Protein AF-J2EIV3-F1 (afdb_monomer_lite)

Secondary structure (DSSP, 8-state):
---PPPPPHHHHHHHHHHHHHHHHHHHHHH----HHHHHHHHHT-TTHHHHTT-HHHHHHHHHHHTSSS----TTHHHHHHHHHHHHHHHHHHHHH-SS--HHHHHHHGGGTS-TT-

Organism: Pseudomonas fluorescens (strain Q2-87) (NCBI:txid1038922)

Structure (mmCIF, N/CA/C/O backbone):
data_AF-J2EIV3-F1
#
_entry.id   AF-J2EIV3-F1
#
loop_
_atom_site.group_PDB
_atom_site.id
_atom_site.type_symbol
_atom_site.label_atom_id
_atom_site.label_alt_id
_atom_site.label_comp_id
_atom_site.label_asym_id
_atom_site.label_entity_id
_atom_site.label_seq_id
_atom_site.pdbx_PDB_ins_code
_atom_site.Cartn_x
_atom_site.Cartn_y
_atom_site.Cartn_z
_atom_site.occupancy
_atom_site.B_iso_or_equiv
_atom_site.auth_seq_id
_atom_site.auth_comp_id
_atom_site.auth_asym_id
_atom_site.auth_atom_id
_atom_site.pdbx_PDB_model_num
ATOM 1 N N . MET A 1 1 ? -19.004 -16.968 25.290 1.00 44.00 1 MET A N 1
ATOM 2 C CA . MET A 1 1 ? -18.870 -15.501 25.156 1.00 44.00 1 MET A CA 1
ATOM 3 C C . MET A 1 1 ? -17.462 -15.223 24.639 1.00 44.00 1 MET A C 1
ATOM 5 O O . MET A 1 1 ? -16.513 -15.430 25.382 1.00 44.00 1 MET A O 1
ATOM 9 N N . ARG A 1 2 ? -17.286 -14.921 23.344 1.00 55.34 2 ARG A N 1
ATOM 10 C CA . ARG A 1 2 ? -15.957 -14.603 22.788 1.00 55.34 2 ARG A CA 1
ATOM 11 C C . ARG A 1 2 ? -15.675 -13.138 23.125 1.00 55.34 2 ARG A C 1
ATOM 13 O O . ARG A 1 2 ? -16.365 -12.269 22.612 1.00 55.34 2 ARG A O 1
ATOM 20 N N . ILE A 1 3 ? -14.738 -12.882 24.037 1.00 57.66 3 ILE A N 1
ATOM 21 C CA . ILE A 1 3 ? -14.273 -11.524 24.340 1.00 57.66 3 ILE A CA 1
ATOM 22 C C . ILE A 1 3 ? -13.251 -11.176 23.264 1.00 57.66 3 ILE A C 1
ATOM 24 O O . ILE A 1 3 ? -12.071 -11.499 23.363 1.00 57.66 3 ILE A O 1
ATOM 28 N N . THR A 1 4 ? -13.731 -10.611 22.173 1.00 75.06 4 THR A N 1
ATOM 29 C CA . THR A 1 4 ? -12.900 -10.087 21.098 1.00 75.06 4 THR A CA 1
ATOM 30 C C . THR A 1 4 ? -12.469 -8.670 21.467 1.00 75.06 4 THR A C 1
ATOM 32 O O . THR A 1 4 ? -13.280 -7.820 21.835 1.00 75.06 4 THR A O 1
ATOM 35 N N . LYS A 1 5 ? -11.153 -8.424 21.451 1.00 87.50 5 LYS A N 1
ATOM 36 C CA . LYS A 1 5 ? -10.587 -7.100 21.731 1.00 87.50 5 LYS A CA 1
ATOM 37 C C . LYS A 1 5 ? -10.976 -6.142 20.602 1.00 87.50 5 LYS A C 1
ATOM 39 O O . LYS A 1 5 ? -10.693 -6.424 19.439 1.00 87.50 5 LYS A O 1
ATOM 44 N N . VAL A 1 6 ? -11.567 -5.005 20.964 1.00 92.69 6 VAL A N 1
ATOM 45 C CA . VAL A 1 6 ? -11.787 -3.885 20.039 1.00 92.69 6 VAL A CA 1
ATOM 46 C C . VAL A 1 6 ? -10.450 -3.193 19.786 1.00 92.69 6 VAL A C 1
ATOM 48 O O . VAL A 1 6 ? -9.740 -2.846 20.732 1.00 92.69 6 VAL A O 1
ATOM 51 N N . LEU A 1 7 ? -10.104 -3.026 18.514 1.00 93.88 7 LEU A N 1
ATOM 52 C CA . LEU A 1 7 ? -8.877 -2.383 18.063 1.00 93.88 7 LEU A CA 1
ATOM 53 C C . LEU A 1 7 ? -9.055 -0.863 18.000 1.00 93.88 7 LEU A C 1
ATOM 55 O O . LEU A 1 7 ? -10.102 -0.346 17.614 1.00 93.88 7 LEU A O 1
ATOM 59 N N . SER A 1 8 ? -8.003 -0.136 18.350 1.00 95.50 8 SER A N 1
ATOM 60 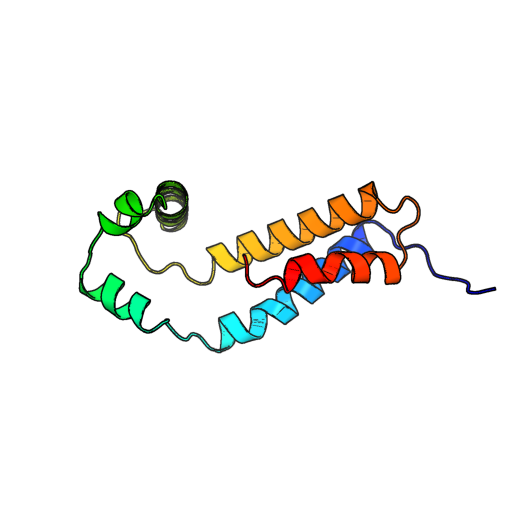C CA . SER A 1 8 ? -7.888 1.300 18.102 1.00 95.50 8 SER A CA 1
ATOM 6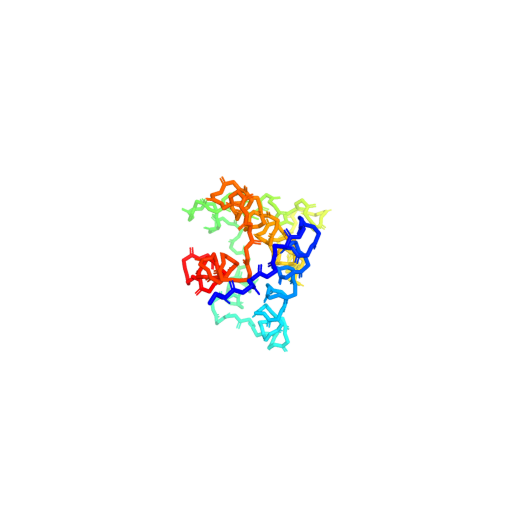1 C C . SER A 1 8 ? -7.536 1.587 16.640 1.00 95.50 8 SER A C 1
ATOM 63 O O . SER A 1 8 ? -6.971 0.746 15.943 1.00 95.50 8 SER A O 1
ATOM 65 N N . GLU A 1 9 ? -7.789 2.814 16.176 1.00 95.62 9 GLU A N 1
ATOM 66 C CA . GLU A 1 9 ? -7.411 3.257 14.824 1.00 95.62 9 GLU A CA 1
ATOM 67 C C . GLU A 1 9 ? -5.920 3.037 14.524 1.00 95.62 9 GLU A C 1
ATOM 69 O O . GLU A 1 9 ? -5.569 2.570 13.442 1.00 95.62 9 GLU A O 1
ATOM 74 N N . LYS A 1 10 ? -5.043 3.292 15.505 1.00 96.56 10 LYS A N 1
ATOM 75 C CA . LYS A 1 10 ? -3.596 3.077 15.363 1.00 96.56 10 LYS A CA 1
ATOM 76 C C . LYS A 1 10 ? -3.248 1.600 15.186 1.00 96.56 10 LYS A C 1
ATOM 78 O O . LYS A 1 10 ? -2.379 1.282 14.383 1.00 96.56 10 LYS A O 1
ATOM 83 N N . GLU A 1 11 ? -3.920 0.704 15.910 1.00 96.50 11 GLU A N 1
ATOM 84 C CA . GLU A 1 11 ? -3.712 -0.744 15.780 1.00 96.50 11 GLU A CA 1
ATOM 85 C C . GLU A 1 11 ? -4.202 -1.259 14.422 1.00 96.50 11 GLU A C 1
ATOM 87 O O . GLU A 1 11 ? -3.525 -2.076 13.803 1.00 96.50 11 GLU A O 1
ATOM 92 N N . VAL A 1 12 ? -5.332 -0.746 13.923 1.00 97.00 12 VAL A N 1
ATOM 93 C CA . VAL A 1 12 ? -5.847 -1.086 12.586 1.00 97.00 12 VAL A CA 1
ATOM 94 C C . VAL A 1 12 ? -4.899 -0.584 11.491 1.00 97.00 12 VAL A C 1
ATOM 96 O O . VAL A 1 12 ? -4.588 -1.325 10.560 1.00 97.00 12 VAL A O 1
ATOM 99 N N . LEU A 1 13 ? -4.401 0.653 11.602 1.00 97.62 13 LEU A N 1
ATOM 100 C CA . LEU A 1 13 ? -3.419 1.205 10.665 1.00 97.62 13 LEU A CA 1
ATOM 101 C C . LEU A 1 13 ? -2.114 0.411 10.672 1.00 97.62 13 LEU A C 1
ATOM 103 O O . LEU A 1 13 ? -1.607 0.056 9.609 1.00 97.62 13 LEU A O 1
ATOM 107 N N . LEU A 1 14 ? -1.587 0.099 11.857 1.00 97.62 14 LEU A N 1
ATOM 108 C CA . LEU A 1 14 ? -0.376 -0.702 12.001 1.00 97.62 14 LEU A CA 1
ATOM 109 C C . LEU A 1 14 ? -0.552 -2.094 11.385 1.00 97.62 14 LEU A C 1
ATOM 111 O O . LEU A 1 14 ? 0.324 -2.541 10.649 1.00 97.62 14 LEU A O 1
ATOM 115 N N . PHE A 1 15 ? -1.691 -2.747 11.634 1.00 96.62 15 PHE A N 1
ATOM 116 C CA . PHE A 1 15 ? -2.011 -4.049 11.055 1.00 96.62 15 PHE A CA 1
ATOM 117 C C . PHE A 1 15 ? -1.957 -4.016 9.525 1.00 96.62 15 PHE A C 1
ATOM 119 O O . PHE A 1 15 ? -1.219 -4.798 8.928 1.00 96.62 15 PHE A O 1
ATOM 126 N N . PHE A 1 16 ? -2.693 -3.098 8.889 1.00 97.19 16 PHE A N 1
ATOM 127 C CA . PHE A 1 16 ? -2.714 -3.015 7.427 1.00 97.19 16 PHE A CA 1
ATOM 128 C C . PHE A 1 16 ? -1.377 -2.573 6.850 1.00 97.19 16 PHE A C 1
ATOM 130 O O . PHE A 1 16 ? -0.993 -3.061 5.797 1.00 97.19 16 PHE A O 1
ATOM 137 N N . THR A 1 17 ? -0.639 -1.707 7.542 1.00 97.06 17 THR A N 1
ATOM 138 C CA . THR A 1 17 ? 0.703 -1.307 7.109 1.00 97.06 17 THR A CA 1
ATOM 139 C C . THR A 1 17 ? 1.614 -2.532 7.071 1.00 97.06 17 THR A C 1
ATOM 141 O O . THR A 1 17 ? 2.161 -2.853 6.022 1.00 97.06 17 THR A O 1
ATOM 144 N N . ILE A 1 18 ? 1.714 -3.280 8.173 1.00 97.31 18 ILE A N 1
ATOM 145 C CA . ILE A 1 18 ? 2.547 -4.488 8.243 1.00 97.31 18 ILE A CA 1
ATOM 146 C C . ILE A 1 18 ? 2.106 -5.520 7.199 1.00 97.31 18 ILE A C 1
ATOM 148 O O . ILE A 1 18 ? 2.950 -6.040 6.474 1.00 97.31 18 ILE A O 1
ATOM 152 N N . ALA A 1 19 ? 0.803 -5.791 7.083 1.00 95.94 19 ALA A N 1
ATOM 153 C CA . ALA A 1 19 ? 0.281 -6.751 6.113 1.00 95.94 19 ALA A CA 1
ATOM 154 C C . ALA A 1 19 ? 0.620 -6.356 4.665 1.00 95.94 19 ALA A C 1
ATOM 156 O O . ALA A 1 19 ? 1.112 -7.189 3.906 1.00 95.94 19 ALA A O 1
ATOM 157 N N . SER A 1 20 ? 0.425 -5.086 4.299 1.00 95.62 20 SER A N 1
ATOM 158 C CA . SER A 1 20 ? 0.733 -4.582 2.960 1.00 95.62 20 SER A CA 1
ATOM 159 C C . SER A 1 20 ? 2.228 -4.636 2.646 1.00 95.62 20 SER A C 1
ATOM 161 O O . SER A 1 20 ? 2.610 -5.065 1.562 1.00 95.62 20 SER A O 1
ATOM 163 N N . PHE A 1 21 ? 3.093 -4.273 3.596 1.00 94.88 21 PHE A N 1
ATOM 164 C CA . PHE A 1 21 ? 4.542 -4.357 3.398 1.00 94.88 21 PHE A CA 1
ATOM 165 C C . PHE A 1 21 ? 5.039 -5.803 3.309 1.00 94.88 21 PHE A C 1
ATOM 167 O O . PHE A 1 21 ? 5.904 -6.087 2.486 1.00 94.88 21 PHE A O 1
ATOM 174 N N . LEU A 1 22 ? 4.475 -6.727 4.093 1.00 95.62 22 LEU A N 1
ATOM 175 C CA . LEU A 1 22 ? 4.778 -8.156 3.971 1.00 95.62 22 LEU A CA 1
ATOM 176 C C . LEU A 1 22 ? 4.359 -8.715 2.607 1.00 95.62 22 LEU A C 1
ATOM 178 O O . LEU A 1 22 ? 5.088 -9.518 2.032 1.00 95.62 22 LEU A O 1
ATOM 182 N N . TYR A 1 23 ? 3.212 -8.277 2.085 1.00 92.81 23 TYR A N 1
ATOM 183 C CA . TYR A 1 23 ? 2.725 -8.682 0.766 1.00 92.81 23 TYR A CA 1
ATOM 184 C C . TYR A 1 23 ? 3.612 -8.162 -0.371 1.00 92.81 23 TYR A C 1
ATOM 186 O O . TYR A 1 23 ? 3.907 -8.888 -1.316 1.00 92.81 23 TYR A O 1
ATOM 194 N N . VAL A 1 24 ? 4.069 -6.915 -0.265 1.00 92.62 24 VAL A N 1
ATOM 195 C CA . VAL A 1 24 ? 4.863 -6.252 -1.307 1.00 92.62 24 VAL A CA 1
ATOM 196 C C . VAL A 1 24 ? 6.359 -6.590 -1.222 1.00 92.62 24 VAL A C 1
ATOM 198 O O . VAL A 1 24 ? 7.061 -6.538 -2.231 1.00 92.62 24 VAL A O 1
ATOM 201 N N . TYR A 1 25 ? 6.858 -7.000 -0.055 1.00 94.12 25 TYR A N 1
ATOM 202 C CA . TYR A 1 25 ? 8.251 -7.403 0.148 1.00 94.12 25 TYR A CA 1
ATOM 203 C C . TYR A 1 25 ? 8.798 -8.386 -0.906 1.00 94.12 25 TYR A C 1
ATOM 205 O O . TYR A 1 25 ? 9.844 -8.076 -1.475 1.00 94.12 25 TYR A O 1
ATOM 213 N N . PRO A 1 26 ? 8.143 -9.524 -1.228 1.00 91.69 26 PRO A N 1
ATOM 214 C CA . PRO A 1 26 ? 8.655 -10.440 -2.248 1.00 91.69 26 PRO A CA 1
ATOM 215 C C . PRO A 1 26 ? 8.735 -9.805 -3.642 1.00 91.69 26 PRO A C 1
ATOM 217 O O . PRO A 1 26 ? 9.635 -10.152 -4.398 1.00 91.69 26 PRO A O 1
ATOM 220 N N . ILE A 1 27 ? 7.848 -8.859 -3.971 1.00 88.25 27 ILE A N 1
ATOM 221 C CA . ILE A 1 27 ? 7.862 -8.142 -5.257 1.00 88.25 27 ILE A CA 1
ATOM 222 C C . ILE A 1 27 ? 9.103 -7.251 -5.341 1.00 88.25 27 ILE A C 1
ATOM 224 O O . ILE A 1 27 ? 9.823 -7.281 -6.333 1.00 88.25 27 ILE A O 1
ATOM 228 N N . ILE A 1 28 ? 9.378 -6.492 -4.276 1.00 90.50 28 ILE A N 1
ATOM 229 C CA . ILE A 1 28 ? 10.565 -5.632 -4.195 1.00 90.50 28 ILE A CA 1
ATOM 230 C C . ILE A 1 28 ? 11.843 -6.472 -4.172 1.00 90.50 28 ILE A C 1
ATOM 232 O O . ILE A 1 28 ? 12.810 -6.132 -4.839 1.00 90.50 28 ILE A O 1
ATOM 236 N N . HIS A 1 29 ? 11.855 -7.569 -3.414 1.00 91.50 29 HIS A N 1
ATOM 237 C CA . HIS A 1 29 ? 13.041 -8.405 -3.259 1.00 91.50 29 HIS A CA 1
ATOM 238 C C . HIS A 1 29 ? 13.386 -9.205 -4.519 1.00 91.50 29 HIS A C 1
ATOM 240 O O . HIS A 1 29 ? 14.561 -9.462 -4.762 1.00 91.50 29 HIS A O 1
ATOM 246 N N . ALA A 1 30 ? 12.384 -9.603 -5.309 1.00 88.31 30 ALA A N 1
ATOM 247 C CA . ALA A 1 30 ? 12.615 -10.290 -6.573 1.00 88.31 30 ALA A CA 1
ATOM 248 C C . ALA A 1 30 ? 13.324 -9.399 -7.604 1.00 88.31 30 ALA A C 1
ATOM 250 O O . ALA A 1 30 ? 14.036 -9.941 -8.445 1.00 88.31 30 ALA A O 1
ATOM 251 N N . ASP A 1 31 ? 13.113 -8.075 -7.536 1.00 81.19 31 ASP A N 1
ATOM 252 C CA . ASP A 1 31 ? 13.724 -7.050 -8.400 1.00 81.19 31 ASP A CA 1
ATOM 253 C C . ASP A 1 31 ? 13.784 -7.465 -9.884 1.00 81.19 31 ASP A C 1
ATOM 255 O O . ASP A 1 31 ? 14.795 -7.332 -10.572 1.00 81.19 31 ASP A O 1
ATOM 259 N N . TYR A 1 32 ? 12.691 -8.068 -10.364 1.00 79.12 32 TYR A N 1
ATOM 260 C CA . TYR A 1 32 ? 12.633 -8.697 -11.678 1.00 79.12 32 TYR A CA 1
ATOM 261 C C . TYR A 1 32 ? 11.751 -7.877 -12.617 1.00 79.12 32 TYR A C 1
ATOM 263 O O . TYR A 1 32 ? 10.539 -7.776 -12.410 1.00 79.12 32 TYR A O 1
ATOM 271 N N . ALA A 1 33 ? 12.353 -7.316 -13.666 1.00 75.75 33 ALA A N 1
ATOM 272 C CA . ALA A 1 33 ? 11.617 -6.636 -14.724 1.00 75.75 33 ALA A CA 1
ATOM 273 C C . ALA A 1 33 ? 10.754 -7.640 -15.501 1.00 75.75 33 ALA A C 1
ATOM 275 O O . ALA A 1 33 ? 11.214 -8.729 -15.857 1.00 75.75 33 ALA A O 1
ATOM 276 N N . TYR A 1 34 ? 9.503 -7.283 -15.798 1.00 74.19 34 TYR A N 1
ATOM 277 C CA . TYR A 1 34 ? 8.696 -8.106 -16.688 1.00 74.19 34 TYR A CA 1
ATOM 278 C C . TYR A 1 34 ? 9.304 -8.075 -18.098 1.00 74.19 34 TYR A C 1
ATOM 280 O O . TYR A 1 34 ? 9.889 -7.076 -18.508 1.00 74.19 34 TYR A O 1
ATOM 288 N N . VAL A 1 35 ? 9.160 -9.158 -18.870 1.00 73.94 35 VAL A N 1
ATOM 289 C CA . VAL A 1 35 ? 9.798 -9.298 -20.199 1.00 73.94 35 VAL A CA 1
ATOM 290 C C . VAL A 1 35 ? 9.468 -8.125 -21.135 1.00 73.94 35 VAL A C 1
ATOM 292 O O . VAL A 1 35 ? 10.312 -7.691 -21.917 1.00 73.94 35 VAL A O 1
ATOM 295 N N . ASP A 1 36 ? 8.255 -7.582 -21.032 1.00 71.44 36 ASP A N 1
ATOM 296 C CA . ASP A 1 36 ? 7.817 -6.442 -21.843 1.00 71.44 36 ASP A CA 1
ATOM 297 C C . ASP A 1 36 ? 8.348 -5.089 -21.318 1.00 71.44 36 ASP A C 1
ATOM 299 O O . ASP A 1 36 ? 8.388 -4.110 -22.057 1.00 71.44 36 ASP A O 1
ATOM 303 N N . ASP A 1 37 ? 8.797 -5.004 -20.063 1.00 73.81 37 ASP A N 1
ATOM 304 C CA . ASP A 1 37 ? 9.353 -3.769 -19.497 1.00 73.81 37 ASP A CA 1
ATOM 305 C C . ASP A 1 37 ? 10.731 -3.468 -20.092 1.00 73.81 37 ASP A C 1
ATOM 307 O O . ASP A 1 37 ? 10.973 -2.346 -20.533 1.00 73.81 37 ASP A O 1
ATOM 311 N N . SER A 1 38 ? 11.596 -4.481 -20.224 1.00 71.81 38 SER A N 1
ATOM 312 C CA . SER A 1 38 ? 12.902 -4.330 -20.883 1.00 71.81 38 SER A CA 1
ATOM 313 C C . SER A 1 38 ? 12.766 -3.956 -22.362 1.00 71.81 38 SER A C 1
ATOM 315 O O . SER A 1 38 ? 13.550 -3.166 -22.884 1.00 71.81 38 SER A O 1
ATOM 317 N N . TRP A 1 39 ? 11.749 -4.493 -23.043 1.00 68.19 39 TRP A N 1
ATOM 318 C CA . TRP A 1 39 ? 11.441 -4.142 -24.431 1.00 68.19 39 TRP A CA 1
ATOM 319 C C . TRP A 1 39 ? 10.978 -2.683 -24.558 1.00 68.19 39 TRP A C 1
ATOM 321 O O . TRP A 1 39 ? 11.420 -1.966 -25.458 1.00 68.19 39 TRP A O 1
ATOM 331 N N . ARG A 1 40 ? 10.136 -2.210 -23.628 1.00 66.81 40 ARG A N 1
ATOM 332 C CA . ARG A 1 40 ? 9.683 -0.809 -23.577 1.00 66.81 40 ARG A CA 1
ATOM 333 C C . ARG A 1 40 ? 10.802 0.171 -23.227 1.00 66.81 40 ARG A C 1
ATOM 335 O O . ARG A 1 40 ? 10.834 1.254 -23.806 1.00 66.81 40 ARG A O 1
ATOM 342 N N . GLU A 1 41 ? 11.698 -0.197 -22.314 1.00 68.00 41 GLU A N 1
ATOM 343 C CA . GLU A 1 41 ? 12.850 0.624 -21.921 1.00 68.00 41 GLU A CA 1
ATOM 344 C C . GLU A 1 41 ? 13.850 0.768 -23.078 1.00 68.00 41 GLU A C 1
ATOM 346 O O . GLU A 1 41 ? 14.308 1.872 -23.368 1.00 68.00 41 GLU A O 1
ATOM 351 N N . LEU A 1 42 ? 14.117 -0.320 -23.812 1.00 66.69 42 LEU A N 1
ATOM 352 C CA . LEU A 1 42 ? 15.044 -0.318 -24.946 1.00 66.69 42 LEU A CA 1
ATOM 353 C C . LEU A 1 42 ? 14.520 0.475 -26.152 1.00 66.69 42 LEU A C 1
ATOM 355 O O . LEU A 1 42 ? 15.298 1.115 -26.857 1.00 66.69 42 LEU A O 1
ATOM 359 N N . LEU A 1 43 ? 13.212 0.423 -26.414 1.00 66.00 43 LEU A N 1
ATOM 360 C CA . LEU A 1 43 ? 12.620 1.067 -27.588 1.00 66.00 43 LEU A CA 1
ATOM 361 C C . LEU A 1 43 ? 12.247 2.539 -27.374 1.00 66.00 43 LEU A C 1
ATOM 363 O O . LEU A 1 43 ? 11.812 3.172 -28.335 1.00 66.00 43 LEU A O 1
ATOM 367 N N . ALA A 1 44 ? 12.405 3.079 -26.156 1.00 56.56 44 ALA A N 1
ATOM 368 C CA . ALA A 1 44 ? 12.121 4.478 -25.816 1.00 56.56 44 ALA A CA 1
ATOM 369 C C . ALA A 1 44 ? 10.784 4.985 -26.398 1.00 56.56 44 ALA A C 1
ATOM 371 O O . ALA A 1 44 ? 10.682 6.116 -26.876 1.00 56.56 44 ALA A O 1
ATOM 372 N N . ILE A 1 45 ? 9.755 4.127 -26.413 1.00 57.91 45 ILE A N 1
ATOM 373 C CA . ILE A 1 45 ? 8.462 4.451 -27.029 1.00 57.91 45 ILE A CA 1
ATOM 374 C C . ILE A 1 45 ? 7.662 5.316 -26.049 1.00 57.91 45 ILE A C 1
ATOM 376 O O . ILE A 1 45 ? 6.695 4.860 -25.434 1.00 57.91 45 ILE A O 1
ATOM 380 N N . ASP A 1 46 ? 8.083 6.571 -25.893 1.00 58.78 46 ASP A N 1
ATOM 381 C CA . ASP A 1 46 ? 7.458 7.570 -25.016 1.00 58.78 46 ASP A CA 1
ATOM 382 C C . ASP A 1 46 ? 5.960 7.771 -25.338 1.00 58.78 46 ASP A C 1
ATOM 384 O O . ASP A 1 46 ? 5.160 8.044 -24.444 1.00 58.78 46 ASP A O 1
ATOM 388 N N . ASP A 1 47 ? 5.534 7.545 -26.586 1.00 62.44 47 ASP A N 1
ATOM 389 C CA . ASP A 1 47 ? 4.134 7.717 -26.999 1.00 62.44 47 ASP A CA 1
ATOM 390 C C . ASP A 1 47 ? 3.219 6.525 -26.669 1.00 62.44 47 ASP A C 1
ATOM 392 O O . ASP A 1 47 ? 1.994 6.676 -26.624 1.00 62.44 47 ASP A O 1
ATOM 396 N N . TRP A 1 48 ? 3.760 5.334 -26.383 1.00 63.50 48 TRP A N 1
ATOM 397 C CA . TRP A 1 48 ? 2.930 4.139 -26.162 1.00 63.50 48 TRP A CA 1
ATOM 398 C C . TRP A 1 48 ? 2.089 4.266 -24.887 1.00 63.50 48 TRP A C 1
ATOM 400 O O . TRP A 1 48 ? 0.924 3.873 -24.855 1.00 63.50 48 TRP A O 1
ATOM 410 N N . TRP A 1 49 ? 2.638 4.885 -23.840 1.00 63.75 49 TRP A N 1
ATOM 411 C CA . TRP A 1 49 ? 1.929 5.111 -22.577 1.00 63.75 49 TRP A CA 1
ATOM 412 C C . TRP A 1 49 ? 0.691 5.992 -22.764 1.00 63.75 49 TRP A C 1
ATOM 414 O O . TRP A 1 49 ? -0.358 5.724 -22.172 1.00 63.75 49 TRP A O 1
ATOM 424 N N . ARG A 1 50 ? 0.783 6.996 -23.640 1.00 66.81 50 ARG A N 1
ATOM 425 C CA . ARG A 1 50 ? -0.326 7.898 -23.970 1.00 66.81 50 ARG A CA 1
ATOM 426 C C . ARG A 1 50 ? -1.400 7.197 -24.789 1.00 66.81 50 ARG A C 1
ATOM 428 O O . ARG A 1 50 ? -2.582 7.365 -24.499 1.00 66.81 50 ARG A O 1
ATOM 435 N N . ILE A 1 51 ? -0.991 6.363 -25.745 1.00 70.25 51 ILE A N 1
ATOM 436 C CA . ILE A 1 51 ? -1.899 5.593 -26.610 1.00 70.25 51 ILE A CA 1
ATOM 437 C C . ILE A 1 51 ? -2.716 4.571 -25.799 1.00 70.25 51 ILE A C 1
ATOM 439 O O . ILE A 1 51 ? -3.893 4.367 -26.084 1.00 70.25 51 ILE A O 1
ATOM 443 N N . HIS A 1 52 ? -2.143 3.994 -24.736 1.00 72.94 52 HIS A N 1
ATOM 444 C CA . HIS A 1 52 ? -2.836 3.048 -23.840 1.00 72.94 52 HIS A CA 1
ATOM 445 C C . HIS A 1 52 ? -3.588 3.708 -22.677 1.00 72.94 52 HIS A C 1
ATOM 447 O O . HIS A 1 52 ? -3.977 3.028 -21.727 1.00 72.94 52 HIS A O 1
ATOM 453 N N . GLY A 1 53 ? -3.777 5.032 -22.711 1.00 74.19 53 GLY A N 1
ATOM 454 C CA . GLY A 1 53 ? -4.533 5.761 -21.688 1.00 74.19 53 GLY A CA 1
ATOM 455 C C . GLY A 1 53 ? -3.828 5.877 -20.331 1.00 74.19 53 GLY A C 1
ATOM 456 O O . GLY A 1 53 ? -4.460 6.221 -19.336 1.00 74.19 53 GLY A O 1
ATOM 457 N N . ARG A 1 54 ? -2.514 5.634 -20.264 1.00 76.56 54 ARG A N 1
ATOM 458 C CA . ARG A 1 54 ? -1.715 5.659 -19.023 1.00 76.56 54 ARG A CA 1
ATOM 459 C C . ARG A 1 54 ? -1.103 7.032 -18.727 1.00 76.56 54 ARG A C 1
ATOM 461 O O . ARG A 1 54 ? -0.088 7.125 -18.041 1.00 76.56 54 ARG A O 1
ATOM 468 N N . VAL A 1 55 ? -1.736 8.106 -19.202 1.00 82.19 55 VAL A N 1
ATOM 469 C CA . VAL A 1 55 ? -1.256 9.496 -19.061 1.00 82.19 55 VAL A CA 1
ATOM 470 C C . VAL A 1 55 ? -1.024 9.869 -17.593 1.00 82.19 55 VAL A C 1
ATOM 472 O O . VAL A 1 55 ? -0.017 10.487 -17.261 1.00 82.19 55 VAL A O 1
ATOM 475 N N . LEU A 1 56 ? -1.913 9.440 -16.691 1.00 81.56 56 LEU A N 1
ATOM 476 C CA . LEU A 1 56 ? -1.757 9.693 -15.255 1.00 81.56 56 LEU A CA 1
ATOM 477 C C . LEU A 1 56 ? -0.523 8.997 -14.668 1.00 81.56 56 LEU A C 1
ATOM 479 O O . LEU A 1 56 ? 0.157 9.579 -13.827 1.00 81.56 56 LEU A O 1
ATOM 483 N N . ALA A 1 57 ? -0.215 7.780 -15.123 1.00 78.56 57 ALA A N 1
ATOM 484 C CA . ALA A 1 57 ? 0.958 7.043 -14.667 1.00 78.56 57 ALA A CA 1
ATOM 485 C C . ALA A 1 57 ? 2.257 7.697 -15.169 1.00 78.56 57 ALA A C 1
ATOM 487 O O . ALA A 1 57 ? 3.197 7.841 -14.393 1.00 78.56 57 ALA A O 1
ATOM 488 N N . GLU A 1 58 ? 2.281 8.171 -16.421 1.00 78.94 58 GLU A N 1
ATOM 489 C CA . GLU A 1 58 ? 3.400 8.950 -16.976 1.00 78.94 58 GLU A CA 1
ATOM 490 C C . GLU A 1 58 ? 3.623 10.248 -16.180 1.00 78.94 58 GLU A C 1
ATOM 492 O O . GLU A 1 58 ? 4.746 10.541 -15.769 1.00 78.94 58 GLU A O 1
ATOM 497 N N . MET A 1 59 ? 2.556 11.014 -15.915 1.00 81.81 59 MET A N 1
ATOM 498 C CA . MET A 1 59 ? 2.636 12.255 -15.133 1.00 81.81 59 MET A CA 1
ATOM 499 C C . MET A 1 59 ? 3.162 12.006 -13.720 1.00 81.81 59 MET A C 1
ATOM 501 O O . MET A 1 59 ? 4.031 12.735 -13.243 1.00 81.81 59 MET A O 1
ATOM 505 N N . LEU A 1 60 ? 2.644 10.970 -13.059 1.00 82.56 60 LEU A N 1
ATOM 506 C CA . LEU A 1 60 ? 3.062 10.580 -11.720 1.00 82.56 60 LEU A CA 1
ATOM 507 C C . LEU A 1 60 ? 4.547 10.177 -11.710 1.00 82.56 60 LEU A C 1
ATOM 509 O O . LEU A 1 60 ? 5.297 10.633 -10.847 1.00 82.56 60 LEU A O 1
ATOM 513 N N . ALA A 1 61 ? 4.993 9.398 -12.699 1.00 80.31 61 ALA A N 1
ATOM 514 C CA . ALA A 1 61 ? 6.387 8.987 -12.819 1.00 80.31 61 ALA A CA 1
ATOM 515 C C . ALA A 1 61 ? 7.336 10.175 -13.035 1.00 80.31 61 ALA A C 1
ATOM 517 O O . ALA A 1 61 ? 8.320 10.307 -12.311 1.00 80.31 61 ALA A O 1
ATOM 518 N N . LYS A 1 62 ? 7.007 11.090 -13.954 1.00 82.31 62 LYS A N 1
ATOM 519 C CA . LYS A 1 62 ? 7.806 12.302 -14.215 1.00 82.31 62 LYS A CA 1
ATOM 520 C C . LYS A 1 62 ? 7.879 13.223 -12.999 1.00 82.31 62 LYS A C 1
ATOM 522 O O . LYS A 1 62 ? 8.945 13.752 -12.686 1.00 82.31 62 LYS A O 1
ATOM 527 N N . LEU A 1 63 ? 6.765 13.368 -12.274 1.00 84.81 63 LEU A N 1
ATOM 528 C CA . LEU A 1 63 ? 6.717 14.144 -11.035 1.00 84.81 63 LEU A CA 1
ATOM 529 C C . LEU A 1 63 ? 7.653 13.561 -9.967 1.00 84.81 63 LEU A C 1
ATOM 531 O O . LEU A 1 63 ? 8.379 14.312 -9.325 1.00 84.81 63 LEU A O 1
ATOM 535 N N . MET A 1 64 ? 7.661 12.237 -9.793 1.00 82.81 64 MET A N 1
ATOM 536 C CA . MET A 1 64 ? 8.542 11.570 -8.826 1.00 82.81 64 MET A CA 1
ATOM 537 C C . MET A 1 64 ? 10.010 11.537 -9.261 1.00 82.81 64 MET A C 1
ATOM 539 O O . MET A 1 64 ? 10.891 11.593 -8.408 1.00 82.81 64 MET A O 1
ATOM 543 N N . ALA A 1 65 ? 10.282 11.459 -10.565 1.00 82.81 65 ALA A N 1
ATOM 544 C CA . ALA A 1 65 ? 11.637 11.458 -11.112 1.00 82.81 65 ALA A CA 1
ATOM 545 C C . ALA A 1 65 ? 12.286 12.854 -11.132 1.00 82.81 65 ALA A C 1
ATOM 547 O O . ALA A 1 65 ? 13.485 12.960 -11.387 1.00 82.81 65 ALA A O 1
ATOM 548 N N . PHE A 1 66 ? 11.507 13.924 -10.914 1.00 82.88 66 PHE A N 1
ATOM 549 C CA . PHE A 1 66 ? 11.925 15.321 -11.102 1.00 82.88 66 PHE A CA 1
ATOM 550 C C . PHE A 1 66 ? 12.571 15.583 -12.478 1.00 82.88 66 PHE A C 1
ATOM 552 O O . PHE A 1 66 ? 13.407 16.473 -12.631 1.00 82.88 66 PHE A O 1
ATOM 559 N N . ASN A 1 67 ? 12.190 14.801 -13.491 1.00 78.06 67 ASN A N 1
ATOM 560 C CA . ASN A 1 67 ? 12.719 14.872 -14.847 1.00 78.06 67 ASN A CA 1
ATOM 561 C C . ASN A 1 67 ? 11.618 14.508 -15.856 1.00 78.06 67 ASN A C 1
ATOM 563 O O . ASN A 1 67 ? 10.684 13.771 -15.551 1.00 78.06 67 ASN A O 1
ATOM 567 N N . ASN A 1 68 ? 11.748 15.015 -17.080 1.00 72.00 68 ASN A N 1
ATOM 568 C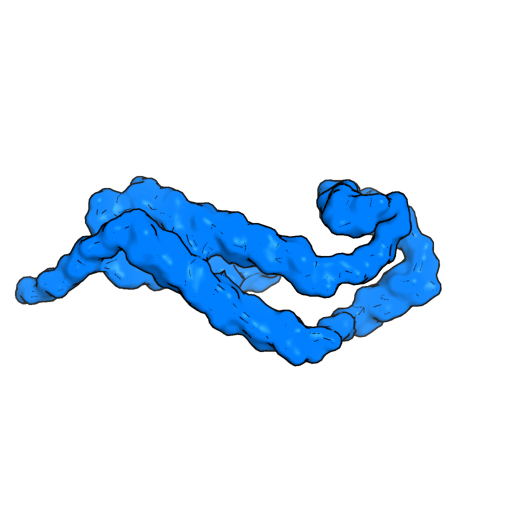 CA . ASN A 1 68 ? 10.870 14.693 -18.201 1.00 72.00 68 ASN A CA 1
ATOM 569 C C . ASN A 1 68 ? 11.191 13.342 -18.853 1.00 72.00 68 ASN A C 1
ATOM 571 O O . ASN A 1 68 ? 10.394 12.876 -19.666 1.00 72.00 68 ASN A O 1
ATOM 575 N N . ALA A 1 69 ? 12.326 12.729 -18.510 1.00 67.12 69 ALA A N 1
ATOM 576 C CA . ALA A 1 69 ? 12.664 11.378 -18.933 1.00 67.12 69 ALA A CA 1
ATOM 577 C C . ALA A 1 69 ? 11.886 10.335 -18.118 1.00 67.12 69 ALA A C 1
ATOM 579 O O . ALA A 1 69 ? 11.778 10.436 -16.894 1.00 67.12 69 ALA A O 1
ATOM 580 N N . THR A 1 70 ? 11.387 9.308 -18.802 1.00 65.12 70 THR A N 1
ATOM 581 C CA . THR A 1 70 ? 10.721 8.155 -18.190 1.00 65.12 70 THR A CA 1
ATOM 582 C C . THR A 1 70 ? 11.782 7.214 -17.609 1.00 65.12 70 THR A C 1
ATOM 584 O O . THR A 1 70 ? 12.144 6.210 -18.212 1.00 65.12 70 THR A O 1
ATOM 587 N N . ILE A 1 71 ? 12.354 7.595 -16.464 1.00 69.94 71 ILE A N 1
ATOM 588 C CA . ILE A 1 71 ? 13.366 6.807 -15.745 1.00 69.94 71 ILE A CA 1
ATOM 589 C C . ILE A 1 71 ? 12.658 5.765 -14.877 1.00 69.94 71 ILE A C 1
ATOM 591 O O . ILE A 1 71 ? 11.603 6.042 -14.300 1.00 69.94 71 ILE A O 1
ATOM 595 N N . ASN A 1 72 ? 13.248 4.577 -14.747 1.00 76.25 72 ASN A N 1
ATOM 596 C CA . ASN A 1 72 ? 12.779 3.595 -13.782 1.00 76.25 72 ASN A CA 1
ATOM 597 C C . ASN A 1 72 ? 12.941 4.134 -12.345 1.00 76.25 72 ASN A C 1
ATOM 599 O O . ASN A 1 72 ? 14.050 4.329 -11.854 1.00 76.25 72 ASN A O 1
ATOM 603 N N . ILE A 1 73 ? 11.812 4.385 -11.683 1.00 81.19 73 ILE A N 1
ATOM 604 C CA . ILE A 1 73 ? 11.716 4.896 -10.304 1.00 81.19 73 ILE A CA 1
ATOM 605 C C . ILE A 1 73 ? 11.203 3.833 -9.323 1.00 81.19 73 ILE A C 1
ATOM 607 O O . ILE A 1 73 ? 10.792 4.152 -8.203 1.00 81.19 73 ILE A O 1
ATOM 611 N N . PHE A 1 74 ? 11.173 2.566 -9.736 1.00 83.12 74 PHE A N 1
ATOM 612 C CA . PHE A 1 74 ? 10.887 1.458 -8.835 1.00 83.12 74 PHE A CA 1
ATOM 613 C C . PHE A 1 74 ? 11.872 1.464 -7.647 1.00 83.12 74 PHE A C 1
ATOM 615 O O . PHE A 1 74 ? 13.052 1.753 -7.845 1.00 83.12 74 PHE A O 1
ATOM 622 N N . PRO A 1 75 ? 11.434 1.171 -6.405 1.00 89.75 75 PRO A N 1
ATOM 623 C CA . PRO A 1 75 ? 10.085 0.801 -5.959 1.00 89.75 75 PRO A CA 1
ATOM 624 C C . PRO A 1 75 ? 9.264 1.978 -5.393 1.00 89.75 75 PRO A C 1
ATOM 626 O O . PRO A 1 75 ? 8.246 1.758 -4.740 1.00 89.75 75 PRO A O 1
ATOM 629 N N . LEU A 1 76 ? 9.674 3.235 -5.594 1.00 88.25 76 LEU A N 1
ATOM 630 C CA . LEU A 1 76 ? 9.072 4.385 -4.904 1.00 88.25 76 LEU A CA 1
ATOM 631 C C . LEU A 1 76 ? 7.548 4.538 -5.128 1.00 88.25 76 LEU A C 1
ATOM 633 O O . LEU A 1 76 ? 6.829 4.656 -4.131 1.00 88.25 76 LEU A O 1
ATOM 637 N N . PRO A 1 77 ? 7.014 4.477 -6.369 1.00 87.44 77 PRO A N 1
ATOM 638 C CA . PRO A 1 77 ? 5.569 4.540 -6.598 1.00 87.44 77 PRO A CA 1
ATOM 639 C C . PRO A 1 77 ? 4.815 3.428 -5.867 1.00 87.44 77 PRO A C 1
ATOM 641 O O . PRO A 1 77 ? 3.748 3.664 -5.301 1.00 87.44 77 PRO A O 1
ATOM 644 N N . LEU A 1 78 ? 5.396 2.225 -5.845 1.00 89.06 78 LEU A N 1
ATOM 645 C CA . LEU A 1 78 ? 4.831 1.056 -5.184 1.00 89.06 78 LEU A CA 1
ATOM 646 C C . LEU A 1 78 ? 4.766 1.266 -3.670 1.00 89.06 78 LEU A C 1
ATOM 648 O O . LEU A 1 78 ? 3.730 0.998 -3.070 1.00 89.06 78 LEU A O 1
ATOM 652 N N . LEU A 1 79 ? 5.814 1.810 -3.047 1.00 92.50 79 LEU A N 1
ATOM 653 C CA . LEU A 1 79 ? 5.824 2.116 -1.612 1.00 92.50 79 LEU A CA 1
ATOM 654 C C . LEU A 1 79 ? 4.747 3.146 -1.233 1.00 92.50 79 LEU A C 1
ATOM 656 O O . LEU A 1 79 ? 4.026 2.959 -0.250 1.00 92.50 79 LEU A O 1
ATOM 660 N N . ILE A 1 80 ? 4.595 4.203 -2.036 1.00 91.94 80 ILE A N 1
ATOM 661 C CA . ILE A 1 80 ? 3.566 5.233 -1.825 1.00 91.94 80 ILE A CA 1
ATOM 662 C C . ILE A 1 80 ? 2.166 4.626 -1.969 1.00 91.94 80 ILE A C 1
ATOM 664 O O . ILE A 1 80 ? 1.315 4.826 -1.099 1.00 91.94 80 ILE A O 1
ATOM 668 N N . ALA A 1 81 ? 1.936 3.843 -3.027 1.00 91.44 81 ALA A N 1
ATOM 669 C CA . ALA A 1 81 ? 0.668 3.155 -3.252 1.00 91.44 81 ALA A CA 1
ATOM 670 C C . ALA A 1 81 ? 0.350 2.158 -2.125 1.00 91.44 81 ALA A C 1
ATOM 672 O O . ALA A 1 81 ? -0.782 2.109 -1.652 1.00 91.44 81 ALA A O 1
ATOM 673 N N . THR A 1 82 ? 1.355 1.433 -1.628 1.00 93.50 82 THR A N 1
ATOM 674 C CA . THR A 1 82 ? 1.229 0.478 -0.514 1.00 93.50 82 THR A CA 1
ATOM 675 C C . THR A 1 82 ? 0.742 1.177 0.755 1.00 93.50 82 THR A C 1
ATOM 677 O O . THR A 1 82 ? -0.183 0.699 1.417 1.00 93.50 82 THR A O 1
ATOM 680 N N . PHE A 1 83 ? 1.314 2.340 1.081 1.00 95.00 83 PHE A N 1
ATOM 681 C CA . PHE A 1 83 ? 0.881 3.127 2.235 1.00 95.00 83 PHE A CA 1
ATOM 682 C C . PHE A 1 83 ? -0.520 3.719 2.038 1.00 95.00 83 PHE A C 1
ATOM 684 O O . PHE A 1 83 ? -1.355 3.650 2.942 1.00 95.00 83 PHE A O 1
ATOM 691 N N . ALA A 1 84 ? -0.807 4.256 0.849 1.00 94.88 84 ALA A N 1
ATOM 692 C CA . ALA A 1 84 ? -2.129 4.778 0.513 1.00 94.88 84 ALA A CA 1
ATOM 693 C C . ALA A 1 84 ? -3.213 3.690 0.617 1.00 94.88 84 ALA A C 1
ATOM 695 O O . ALA A 1 84 ? -4.284 3.938 1.172 1.00 94.88 84 ALA A O 1
ATOM 696 N N . LEU A 1 85 ? -2.915 2.471 0.159 1.00 94.62 85 LEU A N 1
ATOM 697 C CA . LEU A 1 85 ? -3.801 1.314 0.252 1.00 94.62 85 LEU A CA 1
ATOM 698 C C . LEU A 1 85 ? -4.013 0.879 1.705 1.00 94.62 85 LEU A C 1
ATOM 700 O O . LEU A 1 85 ? -5.153 0.664 2.114 1.00 94.62 85 LEU A O 1
ATOM 704 N N . ALA A 1 86 ? -2.945 0.804 2.508 1.00 96.38 86 ALA A N 1
ATOM 705 C CA . ALA A 1 86 ? -3.056 0.513 3.937 1.00 96.38 86 ALA A CA 1
ATOM 706 C C . ALA A 1 86 ? -3.967 1.531 4.643 1.00 96.38 86 ALA A C 1
ATOM 708 O O . ALA A 1 86 ? -4.890 1.144 5.3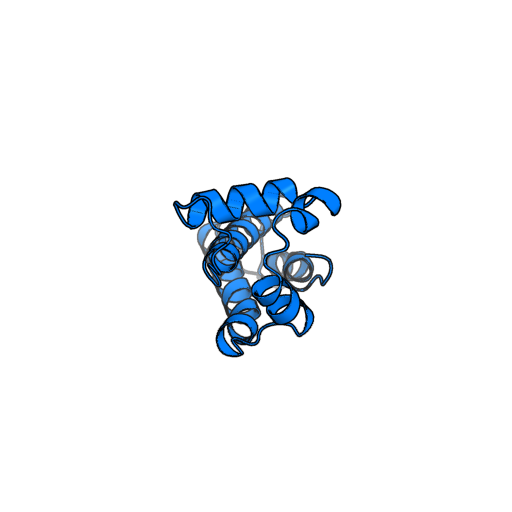60 1.00 96.38 86 ALA A O 1
ATOM 709 N N . TYR A 1 87 ? -3.777 2.824 4.363 1.00 97.19 87 TYR A N 1
ATOM 710 C CA . TYR A 1 87 ? -4.622 3.888 4.898 1.00 97.19 87 TYR A CA 1
ATOM 711 C C . TYR A 1 87 ? -6.081 3.766 4.435 1.00 97.19 87 TYR A C 1
ATOM 713 O O . TYR A 1 87 ? -7.002 3.878 5.2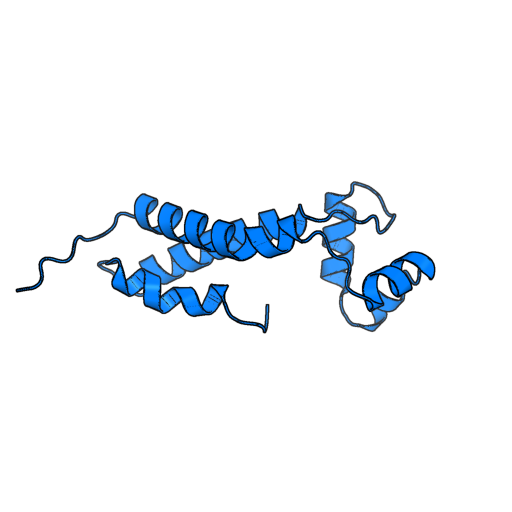47 1.00 97.19 87 TYR A O 1
ATOM 721 N N . ALA A 1 88 ? -6.317 3.494 3.149 1.00 96.31 88 ALA A N 1
ATOM 722 C CA . ALA A 1 88 ? -7.658 3.294 2.609 1.00 96.31 88 ALA A CA 1
ATOM 723 C C . ALA A 1 88 ? -8.375 2.118 3.295 1.00 96.31 88 ALA A C 1
ATOM 725 O O . ALA A 1 88 ? -9.512 2.276 3.744 1.00 96.31 88 ALA A O 1
ATOM 726 N N . MET A 1 89 ? -7.700 0.976 3.466 1.00 96.75 89 MET A N 1
ATOM 727 C CA . MET A 1 89 ? -8.243 -0.183 4.185 1.00 96.75 89 MET A CA 1
ATOM 728 C C . MET A 1 89 ? -8.556 0.141 5.651 1.00 96.75 89 MET A C 1
ATOM 730 O O . MET A 1 89 ? -9.610 -0.259 6.153 1.00 96.75 89 MET A O 1
ATOM 734 N N . THR A 1 90 ? -7.714 0.927 6.331 1.00 97.31 90 THR A N 1
ATOM 735 C CA . TH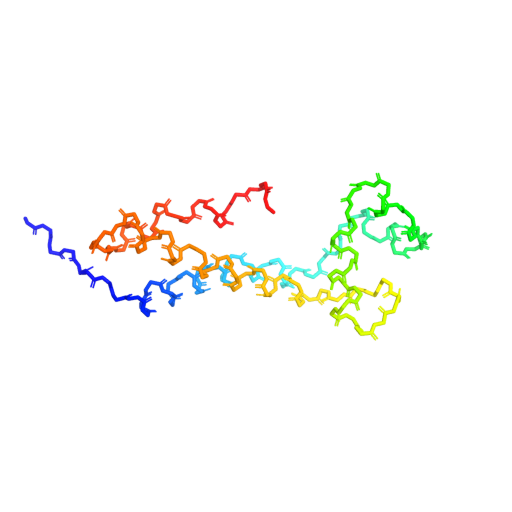R A 1 90 ? -8.010 1.431 7.682 1.00 97.31 90 THR A CA 1
ATOM 736 C C . THR A 1 90 ? -9.295 2.252 7.694 1.00 97.31 90 THR A C 1
ATOM 738 O O . THR A 1 90 ? -10.193 1.976 8.489 1.00 97.31 90 THR A O 1
ATOM 741 N N . ARG A 1 91 ? -9.429 3.232 6.791 1.00 97.06 91 ARG A N 1
ATOM 742 C CA . ARG A 1 91 ? -10.616 4.099 6.722 1.00 97.06 91 ARG A CA 1
ATOM 743 C C . ARG A 1 91 ? -11.883 3.310 6.402 1.00 97.06 91 ARG A C 1
ATOM 745 O O . ARG A 1 91 ? -12.912 3.572 7.020 1.00 97.06 91 ARG A O 1
ATOM 752 N N . LEU A 1 92 ? -11.812 2.334 5.497 1.00 96.44 92 LEU A N 1
ATOM 753 C CA . LEU A 1 92 ? -12.934 1.448 5.176 1.00 96.44 92 LEU A CA 1
ATOM 754 C C . LEU A 1 92 ? -13.322 0.586 6.380 1.00 96.44 92 LEU A C 1
ATOM 756 O O . LEU A 1 92 ? -14.501 0.509 6.721 1.00 96.44 92 LEU A O 1
ATOM 760 N N . THR A 1 93 ? -12.344 0.007 7.077 1.00 96.75 93 THR A N 1
ATOM 761 C CA . THR A 1 93 ? -12.596 -0.813 8.270 1.00 96.75 93 THR A CA 1
ATOM 762 C C . THR A 1 93 ? -13.306 -0.003 9.351 1.00 96.75 93 THR A C 1
ATOM 764 O O . THR A 1 93 ? -14.353 -0.417 9.838 1.00 96.75 93 THR A O 1
ATOM 767 N N . LEU A 1 94 ? -12.803 1.191 9.673 1.00 95.94 94 LEU A N 1
ATOM 768 C CA . LEU A 1 94 ? -13.411 2.070 10.680 1.00 95.94 94 LEU A CA 1
ATOM 769 C C . LEU A 1 94 ? -14.782 2.612 10.248 1.00 95.94 94 LEU A C 1
ATOM 771 O O . LEU A 1 94 ? -15.615 2.931 11.094 1.00 95.94 94 LEU A O 1
ATOM 775 N N . ARG A 1 95 ? -15.031 2.717 8.937 1.00 96.19 95 ARG A N 1
ATOM 776 C CA . ARG A 1 95 ? -16.317 3.163 8.392 1.00 96.19 95 ARG A CA 1
ATOM 777 C C . ARG A 1 95 ? -17.392 2.082 8.475 1.00 96.19 95 ARG A C 1
ATOM 779 O O . ARG A 1 95 ? -18.534 2.414 8.781 1.00 96.19 95 ARG A O 1
ATOM 786 N N . TYR A 1 96 ? -17.050 0.831 8.175 1.00 95.75 96 TYR A N 1
ATOM 787 C CA . TYR A 1 96 ? -18.016 -0.271 8.107 1.00 95.75 96 TYR A CA 1
ATOM 788 C C . TYR A 1 96 ? -18.146 -1.059 9.413 1.00 95.75 96 TYR A C 1
ATOM 790 O O . TYR A 1 96 ? -19.186 -1.672 9.645 1.00 95.75 96 TYR A O 1
ATOM 798 N N . PHE A 1 97 ? -17.138 -1.015 10.286 1.00 94.88 97 PHE A N 1
ATOM 799 C CA . PHE A 1 97 ? -17.135 -1.718 11.566 1.00 94.88 97 PHE A CA 1
ATOM 800 C C . PHE A 1 97 ? -17.004 -0.718 12.725 1.00 94.88 97 PHE A C 1
ATOM 802 O O . PHE A 1 97 ? -15.890 -0.356 13.098 1.00 94.88 97 PHE A O 1
ATOM 809 N N . PRO A 1 98 ? -18.124 -0.301 13.352 1.00 88.62 98 PRO A N 1
ATOM 810 C CA . PRO A 1 98 ? -18.112 0.627 14.491 1.00 88.62 98 PRO A CA 1
ATOM 811 C C . PRO A 1 98 ? -17.315 0.126 15.705 1.00 88.62 98 PRO A C 1
ATOM 813 O O . PRO A 1 98 ? -16.884 0.912 16.544 1.00 88.62 98 PRO A O 1
ATOM 816 N N . ARG A 1 99 ? -17.142 -1.196 15.815 1.00 91.44 99 ARG A N 1
ATOM 817 C CA . ARG A 1 99 ? -16.277 -1.868 16.789 1.00 91.44 99 ARG A CA 1
ATOM 818 C C . ARG A 1 99 ? -15.333 -2.793 16.021 1.00 91.44 99 ARG A C 1
ATOM 820 O O . ARG A 1 99 ? -15.668 -3.962 15.842 1.00 91.44 99 ARG A O 1
ATOM 827 N N . PRO A 1 100 ? -14.216 -2.272 15.489 1.00 91.12 100 PRO A N 1
ATOM 828 C CA . PRO A 1 100 ? -13.316 -3.062 14.665 1.00 91.12 100 PRO A CA 1
ATOM 829 C C . PRO A 1 100 ? -12.608 -4.102 15.535 1.00 91.12 100 PRO A C 1
ATOM 831 O O . PRO A 1 100 ? -11.918 -3.778 16.499 1.00 91.12 100 PRO A O 1
ATOM 834 N N . GLU A 1 101 ? -12.789 -5.368 15.192 1.00 93.94 101 GLU A N 1
ATOM 835 C CA . GLU A 1 101 ? -12.054 -6.495 15.764 1.00 93.94 101 GLU A CA 1
ATOM 836 C C . GLU A 1 101 ? -11.033 -7.002 14.740 1.00 93.94 101 GLU A C 1
ATOM 838 O O . GLU A 1 101 ? -11.082 -6.637 13.567 1.00 93.94 101 GLU A O 1
ATOM 843 N N . TRP A 1 102 ? -10.125 -7.894 15.139 1.00 90.31 102 TRP A N 1
ATOM 844 C CA . TRP A 1 102 ? -9.144 -8.474 14.209 1.00 90.31 102 TRP A CA 1
ATOM 845 C C . TRP A 1 102 ? -9.796 -9.159 12.992 1.00 90.31 102 TRP A C 1
ATOM 847 O O . TRP A 1 102 ? -9.258 -9.106 11.889 1.00 90.31 102 TRP A O 1
ATOM 857 N N . THR A 1 103 ? -10.983 -9.748 13.166 1.00 92.50 103 THR A N 1
ATOM 858 C CA . THR A 1 103 ? -11.774 -10.357 12.086 1.00 92.50 103 THR A CA 1
ATOM 859 C C . THR A 1 103 ? -12.249 -9.329 11.063 1.00 92.50 103 THR A C 1
ATOM 861 O O . THR A 1 103 ? -12.266 -9.634 9.874 1.00 92.50 103 THR A O 1
ATOM 864 N N . ALA A 1 104 ? -12.575 -8.106 11.490 1.00 93.31 104 ALA A N 1
ATOM 865 C CA . ALA A 1 104 ? -12.957 -7.019 10.592 1.00 93.31 104 ALA A CA 1
ATOM 866 C C . ALA A 1 104 ? -11.802 -6.647 9.651 1.00 93.31 104 ALA A C 1
ATOM 868 O O . ALA A 1 104 ? -12.023 -6.413 8.464 1.00 93.31 104 ALA A O 1
ATOM 869 N N . CYS A 1 105 ? -10.561 -6.674 10.151 1.00 93.25 105 CYS A N 1
ATOM 870 C CA . CYS A 1 105 ? -9.387 -6.438 9.317 1.00 93.25 105 CYS A CA 1
ATOM 871 C C . CYS A 1 105 ? -9.207 -7.532 8.250 1.00 93.25 105 CYS A C 1
ATOM 873 O O . CYS A 1 105 ? -8.863 -7.228 7.110 1.00 93.25 105 CYS A O 1
ATOM 875 N N . LEU A 1 106 ? -9.495 -8.797 8.588 1.00 93.19 106 LEU A N 1
ATOM 876 C CA . LEU A 1 106 ? -9.415 -9.909 7.634 1.00 93.19 106 LEU A CA 1
ATOM 877 C C . LEU A 1 106 ? -10.427 -9.798 6.490 1.00 93.19 106 LEU A C 1
ATOM 879 O O . LEU A 1 106 ? -10.124 -10.230 5.383 1.00 93.19 106 LEU A O 1
ATOM 883 N N . VAL A 1 107 ? -11.599 -9.200 6.726 1.00 93.88 107 VAL A N 1
ATOM 884 C CA . VAL A 1 107 ? -12.608 -8.969 5.674 1.00 93.88 107 VAL A CA 1
ATOM 885 C C . VAL A 1 107 ? -12.089 -8.013 4.597 1.00 93.88 107 VAL A C 1
ATOM 887 O O . VAL A 1 107 ? -12.476 -8.136 3.438 1.00 93.88 107 VAL A O 1
ATOM 890 N N . MET A 1 108 ? -11.201 -7.084 4.960 1.00 93.19 108 MET A N 1
ATOM 891 C CA . MET A 1 108 ? -10.637 -6.101 4.031 1.00 93.19 108 MET A CA 1
ATOM 892 C C . MET A 1 108 ? -9.345 -6.577 3.356 1.00 93.19 108 MET A C 1
ATOM 894 O O . MET A 1 108 ? -9.004 -6.054 2.300 1.00 93.19 108 MET A O 1
ATOM 898 N N . LEU A 1 109 ? -8.652 -7.589 3.898 1.00 91.38 109 LEU A N 1
ATOM 899 C CA . LEU A 1 109 ? -7.414 -8.128 3.310 1.00 91.38 109 LEU A CA 1
ATOM 900 C C . LEU A 1 109 ? -7.520 -8.561 1.836 1.00 91.38 109 LEU A C 1
ATOM 902 O O . LEU A 1 109 ? -6.545 -8.361 1.117 1.00 91.38 109 LEU A O 1
ATOM 906 N N . PRO A 1 110 ? -8.642 -9.105 1.327 1.00 92.00 110 PRO A N 1
ATOM 907 C CA . PRO A 1 110 ? -8.759 -9.419 -0.094 1.00 92.00 110 PRO A CA 1
ATOM 908 C C . PRO A 1 110 ? -8.555 -8.221 -1.030 1.00 92.00 110 PRO A C 1
ATOM 910 O O . PRO A 1 110 ? -8.218 -8.439 -2.186 1.00 92.00 110 PRO A O 1
ATOM 913 N N . LEU A 1 111 ? -8.722 -6.976 -0.557 1.00 90.25 111 LEU A N 1
ATOM 914 C CA . LEU A 1 111 ? -8.395 -5.774 -1.336 1.00 90.25 111 LEU A CA 1
ATOM 915 C C . LEU A 1 111 ? -6.890 -5.649 -1.605 1.00 90.25 111 LEU A C 1
ATOM 917 O O . LEU A 1 111 ? -6.510 -5.134 -2.648 1.00 90.25 111 LEU A O 1
ATOM 921 N N . LEU A 1 112 ? -6.049 -6.133 -0.687 1.00 89.94 112 LEU A N 1
ATOM 922 C CA . LEU A 1 112 ? -4.595 -6.155 -0.843 1.00 89.94 112 LEU A CA 1
ATOM 923 C C . LEU A 1 112 ? -4.143 -7.240 -1.828 1.00 89.94 112 LEU A C 1
ATOM 925 O O . LEU A 1 112 ? -3.245 -7.008 -2.626 1.00 89.94 112 LEU A O 1
ATOM 929 N N . CYS A 1 113 ? -4.771 -8.417 -1.779 1.00 84.56 113 CYS A N 1
ATOM 930 C CA . CYS A 1 113 ? -4.384 -9.573 -2.595 1.00 84.56 113 CYS A CA 1
ATOM 931 C C . CYS A 1 113 ? -5.085 -9.624 -3.963 1.00 84.56 113 CYS A C 1
ATOM 933 O O . CYS A 1 113 ? -5.027 -10.646 -4.650 1.00 84.56 113 CYS A O 1
ATOM 935 N N . ASN A 1 114 ? -5.829 -8.582 -4.331 1.00 84.69 114 ASN A N 1
ATOM 936 C CA . ASN A 1 114 ? -6.602 -8.580 -5.560 1.00 84.69 114 ASN A CA 1
ATOM 937 C C . ASN A 1 114 ? -5.678 -8.352 -6.775 1.00 84.69 114 ASN A C 1
ATOM 939 O O . ASN A 1 114 ? -4.977 -7.346 -6.798 1.00 84.69 114 ASN A O 1
ATOM 943 N N . PRO A 1 115 ? -5.695 -9.226 -7.801 1.00 64.50 115 PRO A N 1
ATOM 944 C CA . PRO A 1 115 ? -4.804 -9.108 -8.959 1.00 64.50 115 PRO A CA 1
ATOM 945 C C . PRO A 1 115 ? -5.216 -8.009 -9.955 1.00 64.50 115 PRO A C 1
ATOM 947 O O . PRO A 1 115 ? -4.545 -7.832 -10.966 1.00 64.50 115 PRO A O 1
ATOM 950 N N . PHE A 1 116 ? -6.337 -7.313 -9.725 1.00 51.81 116 PHE A N 1
ATOM 951 C CA . PHE A 1 116 ? -6.804 -6.208 -10.570 1.00 51.81 116 PHE A CA 1
ATOM 952 C C . PHE A 1 116 ? -6.235 -4.838 -10.155 1.00 51.81 116 PHE A C 1
ATOM 954 O O . PHE A 1 116 ? -6.695 -3.823 -10.681 1.00 51.81 116 PHE A O 1
ATOM 961 N N . PHE A 1 117 ? -5.255 -4.806 -9.245 1.00 45.53 117 PHE A N 1
ATOM 962 C CA . PHE A 1 117 ? -4.470 -3.618 -8.901 1.00 45.53 117 PHE A CA 1
ATOM 963 C C . PHE A 1 117 ? -2.991 -3.808 -9.226 1.00 45.53 117 PHE A C 1
ATOM 965 O O . PHE A 1 117 ? -2.458 -4.901 -8.930 1.00 45.53 117 PHE A O 1
#

Radius of gyration: 18.25 Å; chains: 1; bounding box: 34×31×53 Å

Sequence (117 aa):
MRITKVLSEKEVLLFFTIASFLYVYPIIHADYAYVDDSWRELLAIDDWWRIHGRVLAEMLAKLMAFNNATINIFPLPLLIATFALAYAMTRLTLRYFPRPEWTACLVMLPLLCNPFF

pLDDT: mean 83.69, std 13.08, range [44.0, 97.62]

Foldseek 3Di:
DDPFDFDDLVRLLVVLLVLLCVLCVVVQVVVDDDPVRVVCVVVVPVCVCVVVVVVVVLVVQCVVVVHNRNDPPPPVVVNVVSSVLSVVLSVVLVVPPVRRGPVSSVVSCCVSVPPVD